Protein AF-A0A9N9NPU6-F1 (afdb_monomer)

pLDDT: mean 85.57, std 7.37, range [47.31, 95.06]

Radius of gyration: 20.81 Å; Cα contacts (8 Å, |Δi|>4): 69; chains: 1; bounding box: 49×26×55 Å

Foldseek 3Di:
DDPVLVVCCVCPLVVVLVVVVVPQDDDPCPVVDDDDDPPDDPADPVNVVVCVVLVVVLVCQLVCLLVCLQQPDPPHLNDDPVCVVVLVCCVPPPVPSDSCCCVDVVVVVSNVRSSVSNSVSSVVVSVVVVVVRD

Nearest PDB structures (foldseek):
  5zmv-assembly1_A  TM=8.853E-01  e=2.586E-08  Oryctolagus cuniculus
  8owl-assembly1_A  TM=8.838E-01  e=2.871E-08  Oryctolagus cuniculus
  6yso-assembly1_A  TM=9.102E-01  e=5.973E-08  Oryctolagus cuniculus
  5zmw-assembly1_A  TM=8.439E-01  e=4.598E-08  Oryctolagus cuniculus
  7w7u-assembly1_A  TM=7.775E-01  e=1.119E-07  Homo sapiens

InterPro domains:
  IPR006068 Cation-transporting P-type ATPase, C-terminal [PF00689] (1-133)
  IPR023298 P-type ATPase, transmembrane domain superfamily [SSF81665] (1-132)

Structure (mmCIF, N/CA/C/O backbone):
data_AF-A0A9N9NPU6-F1
#
_entry.id   AF-A0A9N9NPU6-F1
#
loop_
_atom_site.group_PDB
_atom_site.id
_atom_site.type_symbol
_atom_site.label_atom_id
_atom_site.label_alt_id
_atom_site.label_comp_id
_atom_site.label_asym_id
_atom_site.label_entity_id
_atom_site.label_seq_id
_atom_site.pdbx_PDB_ins_code
_atom_site.Cartn_x
_atom_site.Cartn_y
_atom_site.Cartn_z
_atom_site.occupancy
_atom_site.B_iso_or_equiv
_atom_site.auth_seq_id
_atom_site.auth_comp_id
_atom_site.auth_asym_id
_atom_site.auth_atom_id
_atom_site.pdbx_PDB_model_num
ATOM 1 N N . LEU A 1 1 ? 7.256 0.490 -3.818 1.00 71.31 1 LEU A N 1
ATOM 2 C CA . LEU A 1 1 ? 7.327 1.652 -2.905 1.00 71.31 1 LEU A CA 1
ATOM 3 C C . LEU A 1 1 ? 8.638 1.597 -2.138 1.00 71.31 1 LEU A C 1
ATOM 5 O O . LEU A 1 1 ? 9.040 0.508 -1.747 1.00 71.31 1 LEU A O 1
ATOM 9 N N . ILE A 1 2 ? 9.292 2.738 -1.923 1.00 83.62 2 ILE A N 1
ATOM 10 C CA . ILE A 1 2 ? 10.462 2.821 -1.031 1.00 83.62 2 ILE A CA 1
ATOM 11 C C . ILE A 1 2 ? 10.020 3.017 0.433 1.00 83.62 2 ILE A C 1
ATOM 13 O O . ILE A 1 2 ? 8.932 3.549 0.666 1.00 83.62 2 ILE A O 1
ATOM 17 N N . PRO A 1 3 ? 10.850 2.658 1.432 1.00 82.06 3 PRO A N 1
ATOM 18 C CA . PRO A 1 3 ? 10.483 2.764 2.850 1.00 82.06 3 PRO A CA 1
ATOM 19 C C . PRO A 1 3 ? 10.008 4.160 3.279 1.00 82.06 3 PRO A C 1
ATOM 21 O O . PRO A 1 3 ? 9.068 4.286 4.057 1.00 82.06 3 PRO A O 1
ATOM 24 N N . VAL A 1 4 ? 10.604 5.218 2.722 1.00 84.75 4 VAL A N 1
ATOM 25 C CA . VAL A 1 4 ? 10.225 6.611 3.016 1.00 84.75 4 VAL A CA 1
ATOM 26 C C . VAL A 1 4 ? 8.801 6.930 2.546 1.00 84.75 4 VAL A C 1
ATOM 28 O O . VAL A 1 4 ? 8.074 7.644 3.230 1.00 84.75 4 VAL A O 1
ATOM 31 N N . GLN A 1 5 ? 8.378 6.373 1.409 1.00 79.38 5 GLN A N 1
ATOM 32 C CA . GLN A 1 5 ? 7.022 6.564 0.890 1.00 79.38 5 GLN A CA 1
ATOM 33 C C . GLN A 1 5 ? 5.984 5.888 1.795 1.00 79.38 5 GLN A C 1
ATOM 35 O O . GLN A 1 5 ? 4.947 6.477 2.075 1.00 79.38 5 GLN A O 1
ATOM 40 N N . LEU A 1 6 ? 6.287 4.690 2.304 1.00 81.19 6 LEU A N 1
ATOM 41 C CA . LEU A 1 6 ? 5.420 3.992 3.260 1.00 81.19 6 LEU A CA 1
ATOM 42 C C . LEU A 1 6 ? 5.311 4.742 4.593 1.00 81.19 6 LEU A C 1
ATOM 44 O O . LEU A 1 6 ? 4.225 4.848 5.152 1.00 81.19 6 LEU A O 1
ATOM 48 N N . LEU A 1 7 ? 6.422 5.299 5.084 1.00 83.81 7 LEU A N 1
ATOM 49 C CA . LEU A 1 7 ? 6.419 6.106 6.305 1.00 83.81 7 LEU A CA 1
ATOM 50 C C . LEU A 1 7 ? 5.540 7.349 6.146 1.00 83.81 7 LEU A C 1
ATOM 52 O O . LEU A 1 7 ? 4.760 7.661 7.042 1.00 83.81 7 LEU A O 1
ATOM 56 N N . TRP A 1 8 ? 5.641 8.033 5.005 1.00 88.12 8 TRP A N 1
ATOM 57 C CA . TRP A 1 8 ? 4.810 9.200 4.721 1.00 88.12 8 TRP A CA 1
ATOM 58 C C . TRP A 1 8 ? 3.319 8.844 4.679 1.00 88.12 8 TRP A C 1
ATOM 60 O O . TRP A 1 8 ? 2.516 9.556 5.276 1.00 88.12 8 TRP A O 1
ATOM 70 N N . VAL A 1 9 ? 2.952 7.736 4.024 1.00 83.94 9 VAL A N 1
ATOM 71 C CA . VAL A 1 9 ? 1.557 7.270 3.939 1.00 83.94 9 VAL A CA 1
ATOM 72 C C . VAL A 1 9 ? 0.990 7.021 5.337 1.00 83.94 9 VAL A C 1
ATOM 74 O O . VAL A 1 9 ? 0.017 7.668 5.717 1.00 83.94 9 VAL A O 1
ATOM 77 N N . ASN A 1 10 ? 1.669 6.201 6.143 1.00 86.25 10 ASN A N 1
ATOM 78 C CA . ASN A 1 10 ? 1.206 5.861 7.491 1.00 86.25 10 ASN A CA 1
ATOM 79 C C . ASN A 1 10 ? 1.120 7.085 8.418 1.00 86.25 10 ASN A C 1
ATOM 81 O O . ASN A 1 10 ? 0.258 7.152 9.290 1.00 86.25 10 ASN A O 1
ATOM 85 N N . LEU A 1 11 ? 2.039 8.047 8.274 1.00 83.69 11 LEU A N 1
ATOM 86 C CA . LEU A 1 11 ? 2.084 9.216 9.150 1.00 83.69 11 LEU A CA 1
ATOM 87 C C . LEU A 1 11 ? 1.074 10.292 8.739 1.00 83.69 11 LEU A C 1
ATOM 89 O O . LEU A 1 11 ? 0.413 10.872 9.597 1.00 83.69 11 LEU A O 1
ATOM 93 N N . VAL A 1 12 ? 0.985 10.597 7.444 1.00 81.62 12 VAL A N 1
ATOM 94 C CA . VAL A 1 12 ? 0.229 11.752 6.942 1.00 81.62 12 VAL A CA 1
ATOM 95 C C . VAL A 1 12 ? -1.119 11.332 6.375 1.00 81.62 12 VAL A C 1
ATOM 97 O O . VAL A 1 12 ? -2.136 11.907 6.751 1.00 81.62 12 VAL A O 1
ATOM 100 N N . THR A 1 13 ? -1.141 10.339 5.483 1.00 82.12 13 THR A N 1
ATOM 101 C CA . THR A 1 13 ? -2.381 9.923 4.800 1.00 82.12 13 THR A CA 1
ATOM 102 C C . THR A 1 13 ? -3.319 9.223 5.754 1.00 82.12 13 THR A C 1
ATOM 104 O O . THR A 1 13 ? -4.493 9.563 5.776 1.00 82.12 13 THR A O 1
ATOM 107 N N . ASP A 1 14 ? -2.793 8.320 6.577 1.00 84.69 14 ASP A N 1
ATOM 108 C CA . ASP A 1 14 ? -3.613 7.538 7.502 1.00 84.69 14 ASP A CA 1
ATOM 109 C C . ASP A 1 14 ? -3.800 8.267 8.839 1.00 84.69 14 ASP A C 1
ATOM 111 O O . ASP A 1 14 ? -4.833 8.133 9.496 1.00 84.69 14 ASP A O 1
ATOM 115 N N . GLY A 1 15 ? -2.832 9.106 9.228 1.00 83.56 15 GLY A N 1
ATOM 116 C CA . GLY A 1 15 ? -2.883 9.872 10.474 1.00 83.56 15 GLY A CA 1
ATOM 117 C C . GLY A 1 15 ? -4.024 10.895 10.517 1.00 83.56 15 GLY A C 1
ATOM 118 O O . GLY A 1 15 ? -4.671 11.059 11.554 1.00 83.56 15 GLY A O 1
ATOM 119 N N . LEU A 1 16 ? -4.318 11.564 9.396 1.00 83.88 16 LEU A N 1
ATOM 120 C CA . LEU A 1 16 ? -5.382 12.573 9.344 1.00 83.88 16 LEU A CA 1
ATOM 121 C C . LEU A 1 16 ? -6.788 11.951 9.508 1.00 83.88 16 LEU A C 1
ATOM 123 O O . LEU A 1 16 ? -7.504 12.367 10.418 1.00 83.88 16 LEU A O 1
ATOM 127 N N . PRO A 1 17 ? -7.192 10.914 8.748 1.00 81.19 17 PRO A N 1
ATOM 128 C CA . PRO A 1 17 ? -8.439 10.193 8.998 1.00 81.19 17 PRO A CA 1
ATOM 129 C C . PRO A 1 17 ? -8.499 9.535 10.378 1.00 81.19 17 PRO A C 1
ATOM 131 O O . PRO A 1 17 ? -9.535 9.593 11.036 1.00 81.19 17 PRO A O 1
ATOM 134 N N . ALA A 1 18 ? -7.396 8.944 10.855 1.00 84.12 18 ALA A N 1
ATOM 135 C CA . ALA A 1 18 ? -7.373 8.286 12.161 1.00 84.12 18 ALA A CA 1
ATOM 136 C C . ALA A 1 18 ? -7.645 9.266 13.311 1.00 84.12 18 ALA A C 1
ATOM 138 O O . ALA A 1 18 ? -8.364 8.937 14.254 1.00 84.12 18 ALA A O 1
ATOM 139 N N . THR A 1 19 ? -7.105 10.485 13.227 1.00 84.12 19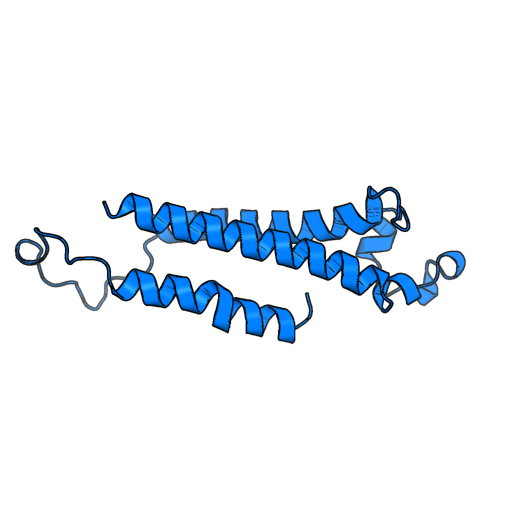 THR A N 1
ATOM 140 C CA . THR A 1 19 ? -7.401 11.544 14.203 1.00 84.12 19 THR A CA 1
ATOM 141 C C . THR A 1 19 ? -8.821 12.085 14.049 1.00 84.12 19 THR A C 1
ATOM 143 O O . THR A 1 19 ? -9.474 12.329 15.061 1.00 84.12 19 THR A O 1
ATOM 146 N N . ALA A 1 20 ? -9.335 12.198 12.819 1.00 82.31 20 ALA A N 1
ATOM 147 C CA . ALA A 1 20 ? -10.718 12.599 12.556 1.00 82.31 20 ALA A CA 1
ATOM 148 C C . ALA A 1 20 ? -11.744 11.627 13.170 1.00 82.31 20 ALA A C 1
ATOM 150 O O . ALA A 1 20 ? -12.697 12.074 13.803 1.00 82.31 20 ALA A O 1
ATOM 151 N N . LEU A 1 21 ? -11.512 10.311 13.084 1.00 80.94 21 LEU A N 1
ATOM 152 C CA . LEU A 1 21 ? -12.358 9.288 13.720 1.00 80.94 21 LEU A CA 1
ATOM 153 C C . LEU A 1 21 ? -12.425 9.424 15.251 1.00 80.94 21 LEU A C 1
ATOM 155 O O . LEU A 1 21 ? -13.406 9.008 15.866 1.00 80.94 21 LEU A O 1
ATOM 159 N N . GLY A 1 22 ? -11.413 10.034 15.876 1.00 82.81 22 GLY A N 1
ATOM 160 C CA . GLY A 1 22 ? -11.416 10.339 17.308 1.00 82.81 22 GLY A CA 1
ATOM 161 C C . GLY A 1 22 ? -12.440 11.405 17.718 1.00 82.81 22 GLY A C 1
ATOM 162 O O . GLY A 1 22 ? -12.762 11.503 18.900 1.00 82.81 22 GLY A O 1
ATOM 163 N N . PHE A 1 23 ? -12.965 12.177 16.762 1.00 85.25 23 PHE A N 1
ATOM 164 C CA . PHE A 1 23 ? -13.995 13.194 16.985 1.00 85.25 23 PHE A CA 1
ATOM 165 C C . PHE A 1 23 ? -15.421 12.698 16.705 1.00 85.25 23 PHE A C 1
ATOM 167 O O . PHE A 1 23 ? -16.358 13.493 16.794 1.00 85.25 23 PHE A O 1
ATOM 174 N N . ASN A 1 24 ? -15.611 11.411 16.389 1.00 82.00 24 ASN A N 1
ATOM 175 C CA . ASN A 1 24 ? -16.949 10.848 16.212 1.00 82.00 24 ASN A CA 1
ATOM 176 C C . ASN A 1 24 ? -17.795 11.015 17.492 1.00 82.00 24 ASN A C 1
ATOM 178 O O . ASN A 1 24 ? -17.280 10.812 18.600 1.00 82.00 24 ASN A O 1
ATOM 182 N N . PRO A 1 25 ? -19.088 11.375 17.367 1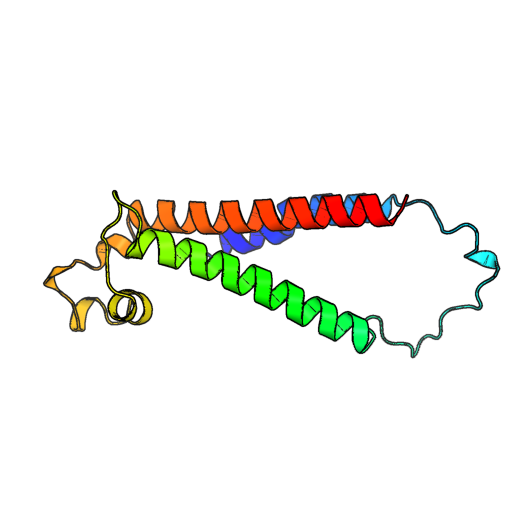.00 81.44 25 PRO A N 1
ATOM 183 C CA . PRO A 1 25 ? -19.967 11.533 18.516 1.00 81.44 25 PRO A CA 1
ATOM 184 C C . PRO A 1 25 ? -20.125 10.208 19.270 1.00 81.44 25 PRO A C 1
ATOM 186 O O . PRO A 1 25 ? -20.079 9.121 18.695 1.00 81.44 25 PRO A O 1
ATOM 189 N N . ALA A 1 26 ? -20.316 10.297 20.585 1.00 80.31 26 ALA A N 1
ATOM 190 C CA . ALA A 1 26 ? -20.558 9.116 21.402 1.00 80.31 26 ALA A CA 1
ATOM 191 C C . ALA A 1 26 ? -21.928 8.496 21.075 1.00 80.31 26 ALA A C 1
ATOM 193 O O . ALA A 1 26 ? -22.927 9.207 20.972 1.00 80.31 26 ALA A O 1
ATOM 194 N N . ASP A 1 27 ? -21.976 7.165 20.980 1.00 82.31 27 ASP A N 1
ATOM 195 C CA . ASP A 1 27 ? -23.209 6.393 20.784 1.00 82.31 27 ASP A CA 1
ATOM 196 C C . ASP A 1 27 ? -24.226 6.708 21.903 1.00 82.31 27 ASP A C 1
ATOM 198 O O . ASP A 1 27 ? -23.911 6.612 23.094 1.00 82.31 27 ASP A O 1
ATOM 202 N N . HIS A 1 28 ? -25.458 7.073 21.532 1.00 82.81 28 HIS A N 1
ATOM 203 C CA . HIS A 1 28 ? -26.529 7.416 22.474 1.00 82.81 28 HIS A CA 1
ATOM 204 C C . HIS A 1 28 ? -26.863 6.277 23.451 1.00 82.81 28 HIS A C 1
ATOM 206 O O . HIS A 1 28 ? -27.347 6.530 24.557 1.00 82.81 28 HIS A O 1
ATOM 212 N N . GLU A 1 29 ? -26.584 5.026 23.080 1.00 84.88 29 GLU A N 1
ATOM 213 C CA . GLU A 1 29 ? -26.835 3.857 23.921 1.00 84.88 29 GLU A CA 1
ATOM 214 C C . GLU A 1 29 ? -25.605 3.384 24.705 1.00 84.88 29 GLU A C 1
ATOM 216 O O . GLU A 1 29 ? -25.659 2.346 25.371 1.00 84.88 29 GLU A O 1
ATOM 221 N N . ILE A 1 30 ? -24.502 4.143 24.701 1.00 84.69 30 ILE A N 1
ATOM 222 C CA . ILE A 1 30 ? -23.252 3.719 25.345 1.00 84.69 30 ILE A CA 1
ATOM 223 C C . ILE A 1 30 ? -23.422 3.441 26.845 1.00 84.69 30 ILE A C 1
ATOM 225 O O . ILE A 1 30 ? -22.867 2.473 27.357 1.00 84.69 30 ILE A O 1
ATOM 229 N N . MET A 1 31 ? -24.256 4.227 27.540 1.00 88.44 31 MET A N 1
ATOM 230 C CA . MET A 1 31 ? -24.528 4.052 28.975 1.00 88.44 31 MET A CA 1
ATOM 231 C C . MET A 1 31 ? -25.490 2.895 29.288 1.00 88.44 31 MET A C 1
ATOM 233 O O . MET A 1 31 ? -25.631 2.522 30.450 1.00 88.44 31 MET A O 1
ATOM 237 N N . ARG A 1 32 ? -26.161 2.320 28.279 1.00 90.00 32 ARG A N 1
ATOM 238 C CA . ARG A 1 32 ? -27.025 1.136 28.439 1.00 90.00 32 ARG A CA 1
ATOM 239 C C . ARG A 1 32 ? -26.255 -0.173 28.268 1.00 90.00 32 ARG A C 1
ATOM 241 O O . ARG A 1 32 ? -26.776 -1.232 28.615 1.00 90.00 32 ARG A O 1
ATOM 248 N N . ARG A 1 33 ? -25.031 -0.120 27.731 1.00 86.56 33 ARG A N 1
ATOM 249 C CA . ARG A 1 33 ? -24.178 -1.294 27.530 1.00 86.56 33 ARG A CA 1
ATOM 250 C C . ARG A 1 33 ? -23.369 -1.599 28.798 1.00 86.56 33 ARG A C 1
ATOM 252 O O . ARG A 1 33 ? -22.888 -0.677 29.455 1.00 86.56 33 ARG A O 1
ATOM 259 N N . PRO A 1 34 ? -23.195 -2.883 29.160 1.00 88.88 34 PRO A N 1
ATOM 260 C CA . PRO A 1 34 ? -22.351 -3.258 30.288 1.00 88.88 34 PRO A CA 1
ATOM 261 C C . PRO A 1 34 ? -20.871 -2.929 30.007 1.00 88.88 34 PRO A C 1
ATOM 263 O O . PRO A 1 34 ? -20.463 -2.891 28.843 1.00 88.88 34 PRO A O 1
ATOM 266 N N . PRO A 1 35 ? -20.040 -2.733 31.050 1.00 88.69 35 PRO A N 1
ATOM 267 C CA . PRO A 1 35 ? -18.611 -2.481 30.883 1.00 88.69 35 PRO A CA 1
ATOM 268 C C . PRO A 1 35 ? -17.920 -3.583 30.069 1.00 88.69 35 PRO A C 1
ATOM 270 O O . PRO A 1 35 ? -18.137 -4.774 30.309 1.00 88.69 35 PRO A O 1
ATOM 273 N N . ARG A 1 36 ? -17.056 -3.184 29.128 1.00 88.56 36 ARG A N 1
ATOM 274 C CA . ARG A 1 36 ? -16.273 -4.107 28.292 1.00 88.56 36 ARG A CA 1
ATOM 275 C C . ARG A 1 36 ? -15.394 -5.019 29.157 1.00 88.56 36 ARG A C 1
ATOM 277 O O . ARG A 1 36 ? -14.737 -4.565 30.092 1.00 88.56 36 ARG A O 1
ATOM 284 N N . ASN A 1 37 ? -15.326 -6.301 28.805 1.00 91.06 37 ASN A N 1
ATOM 285 C CA . ASN A 1 37 ? -14.473 -7.268 29.493 1.00 91.06 37 ASN A CA 1
ATOM 286 C C . ASN A 1 37 ? -12.992 -7.057 29.117 1.00 91.06 37 ASN A C 1
ATOM 288 O O . ASN A 1 37 ? -12.651 -6.951 27.940 1.00 91.06 37 ASN A O 1
ATOM 292 N N . SER A 1 38 ? -12.087 -7.051 30.101 1.00 87.81 38 SER A N 1
ATOM 293 C CA . SER A 1 38 ? -10.643 -6.867 29.878 1.00 87.81 38 SER A CA 1
ATOM 294 C C . SER A 1 38 ? -9.985 -7.998 29.079 1.00 87.81 38 SER A C 1
ATOM 296 O O . SER A 1 38 ? -8.913 -7.803 28.514 1.00 87.81 38 SER A O 1
ATOM 298 N N . ARG A 1 39 ? -10.620 -9.175 29.016 1.00 89.75 39 ARG A N 1
ATOM 299 C CA . ARG A 1 39 ? -10.150 -10.333 28.237 1.00 89.75 39 ARG A CA 1
ATOM 300 C C . ARG A 1 39 ? -10.709 -10.386 26.815 1.00 89.75 39 ARG A C 1
ATOM 302 O O . ARG A 1 39 ? -10.366 -11.298 26.068 1.00 89.75 39 ARG A O 1
ATOM 309 N N . GLU A 1 40 ? -11.590 -9.461 26.444 1.00 87.12 40 GLU A N 1
ATOM 310 C CA . GLU A 1 40 ? -12.178 -9.442 25.109 1.00 87.12 40 GLU A CA 1
ATOM 311 C C . GLU A 1 40 ? -11.168 -8.904 24.079 1.00 87.12 40 GLU A C 1
ATOM 313 O O . GLU A 1 40 ? -10.630 -7.805 24.271 1.00 87.12 40 GLU A O 1
ATOM 318 N N . PRO A 1 41 ? -10.906 -9.632 22.977 1.00 86.56 41 PRO A N 1
ATOM 319 C CA . PRO A 1 41 ? -9.972 -9.185 21.951 1.00 86.56 41 PRO A CA 1
ATOM 320 C C . PRO A 1 41 ? -10.463 -7.902 21.269 1.00 86.56 41 PRO A C 1
ATOM 322 O O . PRO A 1 41 ? -11.658 -7.679 21.090 1.00 86.56 41 PRO A O 1
ATOM 325 N N . PHE A 1 42 ? -9.536 -7.033 20.861 1.00 82.88 42 PHE A N 1
ATOM 326 C CA . PHE A 1 42 ? -9.873 -5.831 20.084 1.00 82.88 42 PHE A CA 1
ATOM 327 C C . PHE A 1 42 ? -10.401 -6.169 18.687 1.00 82.88 42 PHE A C 1
ATOM 329 O O . PHE A 1 42 ? -11.256 -5.460 18.166 1.00 82.88 42 PHE A O 1
ATOM 336 N N . VAL A 1 43 ? -9.926 -7.274 18.104 1.00 88.06 43 VAL A N 1
ATOM 337 C CA . VAL A 1 43 ? -10.323 -7.735 16.773 1.00 8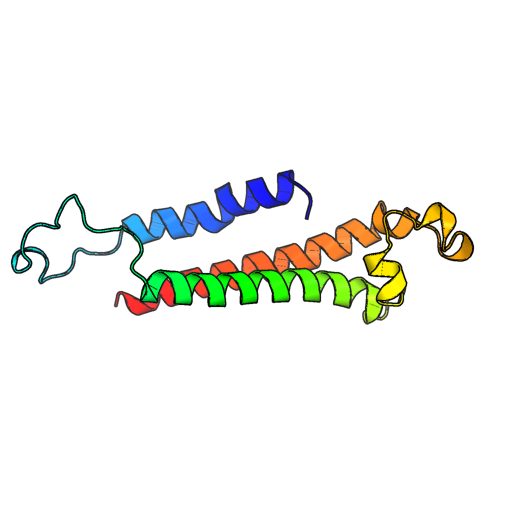8.06 43 VAL A CA 1
ATOM 338 C C . VAL A 1 43 ? -11.024 -9.085 16.893 1.00 88.06 43 VAL A C 1
ATOM 340 O O . VAL A 1 43 ? -10.403 -10.099 17.206 1.00 88.06 43 VAL A O 1
ATOM 343 N N . GLY A 1 44 ? -12.337 -9.099 16.655 1.00 90.06 44 GLY A N 1
ATOM 344 C CA . GLY A 1 44 ? -13.117 -10.335 16.561 1.00 90.06 44 GLY A CA 1
ATOM 345 C C . GLY A 1 44 ? -12.810 -11.117 15.278 1.00 90.06 44 GLY A C 1
ATOM 346 O O . GLY A 1 44 ? -12.295 -10.561 14.312 1.00 90.06 44 GLY A O 1
ATOM 347 N N . LYS A 1 45 ? -13.177 -12.405 15.226 1.00 90.00 45 LYS A N 1
ATOM 348 C CA . LYS A 1 45 ? -12.923 -13.275 14.054 1.00 90.00 45 LYS A CA 1
ATOM 349 C C . LYS A 1 45 ? -13.496 -12.707 12.747 1.00 90.00 45 LYS A C 1
ATOM 351 O O . LYS A 1 45 ? -12.837 -12.762 11.715 1.00 90.00 45 LYS A O 1
ATOM 356 N N . TRP A 1 46 ? -14.701 -12.135 12.807 1.00 89.88 46 TRP A N 1
ATOM 357 C CA . TRP A 1 46 ? -15.338 -11.493 11.653 1.00 89.88 46 TRP A CA 1
ATOM 358 C C . TRP A 1 46 ? -14.598 -10.226 11.214 1.00 89.88 46 TRP A C 1
ATOM 360 O O . TRP A 1 46 ? -14.304 -10.052 10.034 1.00 89.88 46 TRP A O 1
ATOM 370 N N . LEU A 1 47 ? -14.232 -9.373 12.176 1.00 89.44 47 LEU A N 1
ATOM 371 C CA . LEU A 1 47 ? -13.493 -8.141 11.906 1.00 89.44 47 LEU A CA 1
ATOM 372 C C . LEU A 1 47 ? -12.110 -8.434 11.305 1.00 89.44 47 LEU A C 1
ATOM 374 O O . LEU A 1 47 ? -11.692 -7.763 10.368 1.00 89.44 47 LEU A O 1
ATOM 378 N N . PHE A 1 48 ? -11.437 -9.479 11.792 1.00 91.19 48 PHE A N 1
ATOM 379 C CA . PHE A 1 48 ? -10.166 -9.946 11.244 1.00 91.19 48 PHE A CA 1
ATOM 380 C C . PHE A 1 48 ? -10.297 -10.375 9.779 1.00 91.19 48 PHE A C 1
ATOM 382 O O . PHE A 1 48 ? -9.503 -9.954 8.941 1.00 91.19 48 PHE A O 1
ATOM 389 N N . PHE A 1 49 ? -11.318 -11.176 9.453 1.00 94.12 49 PHE A N 1
ATOM 390 C CA . PHE A 1 49 ? -11.569 -11.591 8.073 1.00 94.12 49 PHE A CA 1
ATOM 391 C C . PHE A 1 49 ? -11.848 -10.388 7.163 1.00 94.12 49 PHE A C 1
ATOM 393 O O . PHE A 1 49 ? -11.276 -10.297 6.079 1.00 94.12 49 PHE A O 1
ATOM 400 N N . AR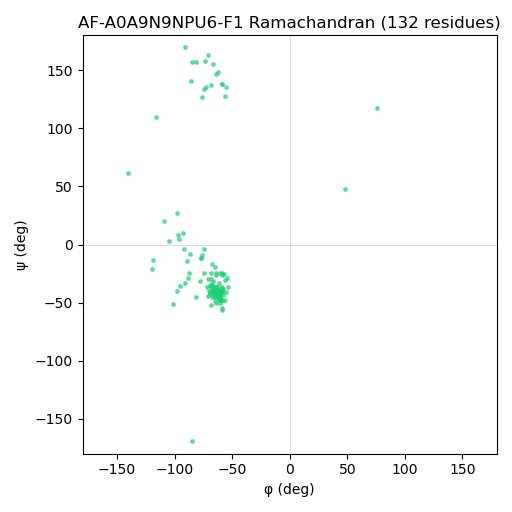G A 1 50 ? -12.649 -9.422 7.635 1.00 91.44 50 ARG A N 1
ATOM 401 C CA . ARG A 1 50 ? -12.907 -8.168 6.914 1.00 91.44 50 ARG A CA 1
ATOM 402 C C . ARG A 1 50 ? -11.606 -7.422 6.596 1.00 91.44 50 ARG A C 1
ATOM 404 O O . ARG A 1 50 ? -11.403 -7.030 5.452 1.00 91.44 50 ARG A O 1
ATOM 411 N N . TYR A 1 51 ? -10.708 -7.271 7.572 1.00 90.25 51 TYR A N 1
ATOM 412 C CA . TYR A 1 51 ? -9.420 -6.602 7.359 1.00 90.25 51 TYR A CA 1
ATOM 413 C C . TYR A 1 51 ? -8.478 -7.370 6.436 1.00 90.25 51 TYR A C 1
ATOM 415 O O . TYR A 1 51 ? -7.793 -6.742 5.636 1.00 90.25 51 TYR A O 1
ATOM 423 N N . MET A 1 52 ? -8.474 -8.705 6.481 1.00 94.31 52 MET A N 1
ATOM 424 C CA . MET A 1 52 ? -7.710 -9.509 5.524 1.00 94.31 52 MET A CA 1
ATOM 425 C C . MET A 1 52 ? -8.168 -9.252 4.089 1.00 94.31 52 MET A C 1
ATOM 427 O O . MET A 1 52 ? -7.330 -8.981 3.237 1.00 94.31 52 MET A O 1
ATOM 431 N N . VAL A 1 53 ? -9.482 -9.269 3.832 1.00 93.75 53 VAL A N 1
ATOM 432 C CA . VAL A 1 53 ? -10.038 -9.024 2.491 1.00 93.75 53 VAL A CA 1
ATOM 433 C C . VAL A 1 53 ? -9.670 -7.627 1.991 1.00 93.75 53 VAL A C 1
ATOM 435 O O . VAL A 1 53 ? -9.125 -7.500 0.893 1.00 93.75 53 VAL A O 1
ATOM 438 N N . VAL A 1 54 ? -9.897 -6.591 2.806 1.00 91.12 54 VAL A N 1
ATOM 439 C CA . VAL A 1 54 ? -9.558 -5.204 2.445 1.00 91.12 54 VAL A CA 1
ATOM 440 C C . VAL A 1 54 ? -8.053 -5.055 2.215 1.00 91.12 54 VAL A C 1
ATOM 442 O O . VAL A 1 54 ? -7.647 -4.543 1.177 1.00 91.12 54 VAL A O 1
ATOM 445 N N . GLY A 1 55 ? -7.213 -5.578 3.111 1.00 91.38 55 GLY A N 1
ATOM 446 C CA . GLY A 1 55 ? -5.757 -5.519 2.974 1.00 91.38 55 GLY A CA 1
ATOM 447 C C . GLY A 1 55 ? -5.253 -6.212 1.707 1.00 91.38 55 GLY A C 1
ATOM 448 O O . GLY A 1 55 ? -4.430 -5.652 0.983 1.00 91.38 55 GLY A O 1
ATOM 449 N N . THR A 1 56 ? -5.787 -7.394 1.374 1.00 94.62 56 THR A N 1
ATOM 450 C CA . THR A 1 56 ? -5.452 -8.064 0.107 1.00 94.62 56 THR A CA 1
ATOM 451 C C . THR A 1 56 ? -5.917 -7.280 -1.113 1.00 94.62 56 THR A C 1
ATOM 453 O O . THR A 1 56 ? -5.194 -7.240 -2.104 1.00 94.62 56 THR A O 1
ATOM 456 N N . TYR A 1 57 ? -7.077 -6.622 -1.046 1.00 94.12 57 TYR A N 1
ATOM 457 C CA . TYR A 1 57 ? -7.574 -5.774 -2.126 1.00 94.12 57 TYR A CA 1
ATOM 458 C C . TYR A 1 57 ? -6.654 -4.569 -2.370 1.00 94.12 57 TYR A C 1
ATOM 460 O O . TYR A 1 57 ? -6.212 -4.365 -3.501 1.00 94.12 57 TYR A O 1
ATOM 468 N N . VAL A 1 58 ? -6.288 -3.822 -1.320 1.00 92.31 58 VAL A N 1
ATOM 469 C CA . VAL A 1 58 ? -5.376 -2.668 -1.441 1.00 92.31 58 VAL A CA 1
ATOM 470 C C . VAL A 1 58 ? -3.988 -3.112 -1.916 1.00 92.31 58 VAL A C 1
ATOM 472 O O . VAL A 1 58 ? -3.407 -2.509 -2.823 1.00 92.31 58 VAL A O 1
ATOM 475 N N . GLY A 1 59 ? -3.464 -4.214 -1.372 1.00 92.31 59 GLY A N 1
ATOM 476 C CA . GLY A 1 59 ? -2.184 -4.784 -1.797 1.00 92.31 59 GLY A CA 1
ATOM 477 C C . GLY A 1 59 ? -2.185 -5.209 -3.269 1.00 92.31 59 GLY A C 1
ATOM 478 O O . GLY A 1 59 ? -1.270 -4.868 -4.017 1.00 92.31 59 GLY A O 1
ATOM 479 N N . ALA A 1 60 ? -3.234 -5.898 -3.722 1.00 95.06 60 ALA A N 1
ATOM 480 C CA . ALA A 1 60 ? -3.360 -6.304 -5.118 1.00 95.06 60 ALA A CA 1
ATOM 481 C C . ALA A 1 60 ? -3.494 -5.092 -6.051 1.00 95.06 60 ALA A C 1
ATOM 483 O O . ALA A 1 60 ? -2.818 -5.045 -7.075 1.00 95.06 60 ALA A O 1
ATOM 484 N N . ALA A 1 61 ? -4.302 -4.092 -5.687 1.00 93.88 61 ALA A N 1
ATOM 485 C CA . ALA A 1 61 ? -4.497 -2.883 -6.487 1.00 93.88 61 ALA A CA 1
ATOM 486 C C . ALA A 1 61 ? -3.195 -2.083 -6.664 1.00 93.88 61 ALA A C 1
ATOM 488 O O . ALA A 1 61 ? -2.871 -1.648 -7.770 1.00 93.88 61 ALA A O 1
ATOM 489 N N . THR A 1 62 ? -2.410 -1.930 -5.596 1.00 92.50 62 THR A N 1
ATOM 490 C CA . THR A 1 62 ? -1.148 -1.170 -5.623 1.00 92.50 62 THR A CA 1
ATOM 491 C C . THR A 1 62 ? -0.052 -1.869 -6.425 1.00 92.50 62 THR A C 1
ATOM 493 O O . THR A 1 62 ? 0.664 -1.205 -7.184 1.00 92.50 62 THR A O 1
ATOM 496 N N . VAL A 1 63 ? 0.058 -3.199 -6.318 1.00 92.38 63 VAL A N 1
ATOM 497 C CA . VAL A 1 63 ? 0.979 -4.011 -7.133 1.00 92.38 63 VAL A CA 1
ATOM 498 C C . VAL A 1 63 ? 0.530 -4.041 -8.592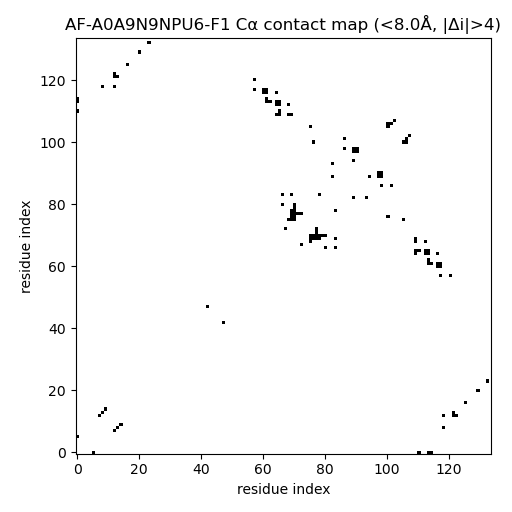 1.00 92.38 63 VAL A C 1
ATOM 500 O O . VAL A 1 63 ? 1.357 -3.882 -9.489 1.00 92.38 63 VAL A O 1
ATOM 503 N N . PHE A 1 64 ? -0.771 -4.190 -8.841 1.00 93.56 64 PHE A N 1
ATOM 504 C CA . PHE A 1 64 ? -1.324 -4.190 -10.190 1.00 93.56 64 PHE A CA 1
ATOM 505 C C . PHE A 1 64 ? -1.082 -2.858 -10.897 1.00 93.56 64 PHE A C 1
ATOM 507 O O . PHE A 1 64 ? -0.622 -2.863 -12.031 1.00 93.56 64 PHE A O 1
ATOM 514 N N . ALA A 1 65 ? -1.300 -1.721 -10.230 1.00 92.62 65 ALA A N 1
ATOM 515 C CA . ALA A 1 65 ? -1.016 -0.402 -10.796 1.00 92.62 65 ALA A CA 1
ATOM 516 C C . ALA A 1 65 ? 0.461 -0.246 -11.197 1.00 92.62 65 ALA A C 1
ATOM 518 O O . ALA A 1 65 ? 0.773 0.289 -12.261 1.00 92.62 65 ALA A O 1
ATOM 519 N N . TYR A 1 66 ? 1.374 -0.762 -10.368 1.00 91.62 66 TYR A N 1
ATOM 520 C CA . TYR A 1 66 ? 2.802 -0.767 -10.672 1.00 91.62 66 TYR A CA 1
ATOM 521 C C . TYR A 1 66 ? 3.125 -1.650 -11.887 1.00 91.62 66 TYR A C 1
ATOM 523 O O . TYR A 1 66 ? 3.809 -1.208 -12.807 1.00 91.62 66 TYR A O 1
ATOM 531 N N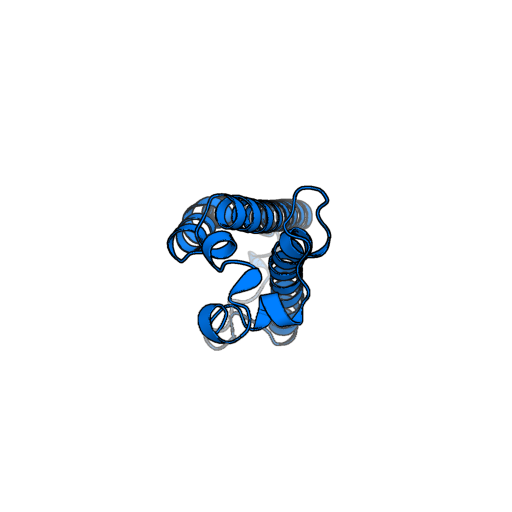 . ALA A 1 67 ? 2.605 -2.880 -11.923 1.00 91.94 67 ALA A N 1
ATOM 532 C CA . ALA A 1 67 ? 2.816 -3.799 -13.040 1.00 91.94 67 ALA A CA 1
ATOM 533 C C . ALA A 1 67 ? 2.193 -3.281 -14.345 1.00 91.94 67 ALA A C 1
ATOM 535 O O . ALA A 1 67 ? 2.809 -3.361 -15.406 1.00 91.94 67 ALA A O 1
ATOM 536 N N . TRP A 1 68 ? 1.008 -2.679 -14.259 1.00 92.75 68 TRP A N 1
ATOM 537 C CA . TRP A 1 68 ? 0.294 -2.096 -15.388 1.00 92.75 68 TRP A CA 1
ATOM 538 C C . TRP A 1 68 ? 1.115 -1.017 -16.095 1.00 92.75 68 TRP A C 1
ATOM 540 O O . TRP A 1 68 ? 1.197 -1.013 -17.323 1.00 92.75 68 TRP A O 1
ATOM 550 N N . TRP A 1 69 ? 1.777 -0.143 -15.332 1.00 91.50 69 TRP A N 1
ATOM 551 C CA . TRP A 1 69 ? 2.653 0.886 -15.890 1.00 91.50 69 TRP A CA 1
ATOM 552 C C . TRP A 1 69 ? 3.802 0.302 -16.724 1.00 91.50 69 TRP A C 1
ATOM 554 O O . TRP A 1 69 ? 4.128 0.828 -17.785 1.00 91.50 69 TRP A O 1
ATOM 564 N N . PHE A 1 70 ? 4.408 -0.796 -16.267 1.00 89.56 70 PHE A N 1
ATOM 565 C CA . PHE A 1 70 ? 5.524 -1.429 -16.971 1.00 89.56 70 PHE A CA 1
ATOM 566 C C . PHE A 1 70 ? 5.093 -2.272 -18.174 1.00 89.56 70 PHE A C 1
ATOM 568 O O . PHE A 1 70 ? 5.851 -2.361 -19.138 1.00 89.56 70 PHE A O 1
ATOM 575 N N . MET A 1 71 ? 3.906 -2.880 -18.121 1.00 90.00 71 MET A N 1
ATOM 576 C CA . MET A 1 71 ? 3.459 -3.851 -19.124 1.00 90.00 71 MET A CA 1
ATOM 577 C C . MET A 1 71 ? 2.545 -3.257 -20.202 1.00 90.00 71 MET A C 1
ATOM 579 O O . MET A 1 71 ? 2.665 -3.620 -21.367 1.00 90.00 71 MET A O 1
ATOM 583 N N . PHE A 1 72 ? 1.622 -2.367 -19.833 1.00 88.31 72 PHE A N 1
ATOM 584 C CA . PHE A 1 72 ? 0.504 -1.968 -20.701 1.00 88.31 72 PHE A CA 1
ATOM 585 C C . PHE A 1 72 ? 0.482 -0.481 -21.056 1.00 88.31 72 PHE A C 1
ATOM 587 O O . PHE A 1 72 ? -0.255 -0.077 -21.955 1.00 88.31 72 PHE A O 1
ATOM 594 N N . TYR A 1 73 ? 1.261 0.356 -20.371 1.00 90.25 73 TYR A N 1
ATOM 595 C CA . TYR A 1 73 ? 1.276 1.785 -20.658 1.00 90.25 73 TYR A CA 1
ATOM 596 C C . TYR A 1 73 ? 1.990 2.090 -21.984 1.00 90.25 73 TYR A C 1
ATOM 598 O O . TYR A 1 73 ? 3.065 1.559 -22.259 1.00 90.25 73 TYR A O 1
ATOM 606 N N . SER A 1 74 ? 1.400 2.960 -22.808 1.00 85.44 74 SER A N 1
ATOM 607 C CA . SER A 1 74 ? 1.878 3.251 -24.170 1.00 85.44 74 SER A CA 1
ATOM 608 C C . SER A 1 74 ? 3.223 3.979 -24.215 1.00 85.44 74 SER A C 1
ATOM 610 O O . SER A 1 74 ? 4.014 3.725 -25.110 1.00 85.44 74 SER A O 1
ATOM 612 N N . GLU A 1 75 ? 3.499 4.850 -23.242 1.00 83.12 75 GLU A N 1
ATOM 613 C CA . GLU A 1 75 ? 4.803 5.526 -23.082 1.00 83.12 75 GLU A CA 1
ATOM 614 C C . GLU A 1 75 ? 5.740 4.742 -22.141 1.00 83.12 75 GLU A C 1
ATOM 616 O O . GLU A 1 75 ? 6.743 5.264 -21.645 1.00 83.12 75 GLU A O 1
ATOM 621 N N . GLY A 1 76 ? 5.351 3.514 -21.791 1.00 82.19 76 GLY A N 1
ATOM 622 C CA . GLY A 1 76 ? 6.114 2.616 -20.943 1.00 82.19 76 GLY A CA 1
ATOM 623 C C . GLY A 1 76 ? 7.045 1.709 -21.755 1.00 82.19 76 GLY A C 1
ATOM 624 O O . GLY A 1 76 ? 6.934 1.618 -22.974 1.00 82.19 76 GLY A O 1
ATOM 625 N N . PRO A 1 77 ? 7.949 0.990 -21.078 1.00 82.12 77 PRO A N 1
ATOM 626 C CA . PRO A 1 77 ? 8.893 0.064 -21.707 1.00 82.12 77 PRO A CA 1
ATOM 627 C C . PRO A 1 77 ? 8.257 -1.258 -22.184 1.00 82.12 77 PRO A C 1
ATOM 629 O O . PRO A 1 77 ? 8.957 -2.066 -22.783 1.00 82.12 77 PRO A O 1
ATOM 632 N N . GLN A 1 78 ? 6.958 -1.480 -21.925 1.00 87.31 78 GLN A N 1
ATOM 633 C CA . GLN A 1 78 ? 6.156 -2.625 -22.399 1.00 87.31 78 GLN A CA 1
ATOM 634 C C . GLN A 1 78 ? 6.836 -3.990 -22.200 1.00 87.31 78 GLN A C 1
ATOM 636 O O . GLN A 1 78 ? 6.897 -4.827 -23.099 1.00 87.31 78 GLN A O 1
ATOM 641 N N . ILE A 1 79 ? 7.364 -4.211 -20.997 1.00 87.44 79 ILE A N 1
ATOM 642 C CA . ILE A 1 79 ? 8.067 -5.450 -20.652 1.00 87.44 79 ILE A CA 1
ATOM 643 C C . ILE A 1 79 ? 7.092 -6.574 -20.295 1.00 87.44 79 ILE A C 1
ATOM 645 O O . ILE A 1 79 ? 5.959 -6.338 -19.878 1.00 87.44 79 ILE A O 1
ATOM 649 N N . SER A 1 80 ? 7.546 -7.819 -20.421 1.00 88.69 80 SER A N 1
ATOM 650 C CA . SER A 1 80 ? 6.773 -8.990 -19.998 1.00 88.69 80 SER A CA 1
ATOM 651 C C . SER A 1 80 ? 6.735 -9.133 -18.471 1.00 88.69 80 SER A C 1
ATOM 653 O O . SER A 1 80 ? 7.612 -8.650 -17.749 1.00 88.69 80 SER A O 1
ATOM 655 N N . PHE A 1 81 ? 5.732 -9.856 -17.964 1.00 88.31 81 PHE A N 1
ATOM 656 C CA . PHE A 1 81 ? 5.599 -10.121 -16.528 1.00 88.31 81 PHE A CA 1
ATOM 657 C C . PHE A 1 81 ? 6.820 -10.857 -15.956 1.00 88.31 81 PHE A C 1
ATOM 659 O O . PHE A 1 81 ? 7.269 -10.539 -14.860 1.00 88.31 81 PHE A O 1
ATOM 666 N N . GLU A 1 82 ? 7.399 -11.790 -16.716 1.00 86.31 82 GLU A N 1
ATOM 667 C CA . GLU A 1 82 ? 8.565 -12.569 -16.291 1.00 86.31 82 GLU A CA 1
ATOM 668 C C . GLU A 1 82 ? 9.805 -11.690 -16.072 1.00 86.31 82 GLU A C 1
ATOM 670 O O . GLU A 1 82 ? 10.543 -11.874 -15.100 1.00 86.31 82 GLU A O 1
ATOM 675 N N . GLN A 1 83 ? 10.005 -10.687 -16.930 1.00 85.38 83 GLN A N 1
ATOM 676 C CA . GLN A 1 83 ? 11.082 -9.705 -16.786 1.00 85.38 83 GLN A CA 1
ATOM 677 C C . GLN A 1 83 ? 10.862 -8.813 -15.562 1.00 85.38 83 GLN A C 1
ATOM 679 O O . GLN A 1 83 ? 11.806 -8.528 -14.825 1.00 85.38 83 GLN A O 1
ATOM 684 N N . LEU A 1 84 ? 9.611 -8.421 -15.303 1.00 87.19 84 LEU A N 1
ATOM 685 C CA . LEU A 1 84 ? 9.252 -7.607 -14.146 1.00 87.19 84 LEU A CA 1
ATOM 686 C C . LEU A 1 84 ? 9.457 -8.363 -12.822 1.00 87.19 84 LEU A C 1
ATOM 688 O O . LEU A 1 84 ? 9.994 -7.800 -11.869 1.00 87.19 84 LEU A O 1
ATOM 692 N N . THR A 1 85 ? 9.072 -9.641 -12.746 1.00 88.88 85 THR A N 1
ATOM 693 C CA . THR A 1 85 ? 9.238 -10.445 -11.522 1.00 88.88 85 THR A CA 1
ATOM 694 C C . THR A 1 85 ? 10.695 -10.791 -11.235 1.00 88.88 85 THR A C 1
ATOM 696 O O . THR A 1 85 ? 11.079 -10.917 -10.075 1.00 88.88 85 THR A O 1
ATOM 699 N N . ASN A 1 86 ? 11.525 -10.912 -12.276 1.00 87.88 86 ASN A N 1
ATOM 700 C CA . ASN A 1 86 ? 12.943 -11.259 -12.162 1.00 87.88 86 ASN A CA 1
ATOM 701 C C . ASN A 1 86 ? 13.876 -10.036 -12.207 1.00 87.88 86 ASN A C 1
ATOM 703 O O . ASN A 1 86 ? 15.047 -10.161 -12.571 1.00 87.88 86 ASN A O 1
ATOM 707 N N . PHE A 1 87 ? 13.398 -8.860 -11.787 1.00 85.06 87 PHE A N 1
ATOM 708 C CA . PHE A 1 87 ? 14.174 -7.614 -11.841 1.00 85.06 87 PHE A CA 1
ATOM 709 C C . PHE A 1 87 ? 15.522 -7.689 -11.095 1.00 85.06 87 PHE A C 1
ATOM 711 O O . PHE A 1 87 ? 16.493 -7.065 -11.513 1.00 85.06 87 PHE A O 1
ATOM 718 N N . HIS A 1 88 ? 15.623 -8.490 -10.025 1.00 84.94 88 HIS A N 1
ATOM 719 C CA . HIS A 1 88 ? 16.863 -8.674 -9.256 1.00 84.94 88 HIS A CA 1
ATOM 720 C C . HIS A 1 88 ? 18.007 -9.318 -10.050 1.00 84.94 88 HIS A C 1
ATOM 722 O O . HIS A 1 88 ? 19.167 -9.111 -9.712 1.00 84.94 88 HIS A O 1
ATOM 728 N N . LYS A 1 89 ? 17.687 -10.101 -11.084 1.00 85.06 89 LYS A N 1
ATOM 729 C CA . LYS A 1 89 ? 18.658 -10.767 -11.966 1.00 85.06 89 LYS A CA 1
ATOM 730 C C . LYS A 1 89 ? 18.675 -10.140 -13.360 1.00 85.06 89 LYS A C 1
ATOM 732 O O . LYS A 1 89 ? 19.092 -10.773 -14.325 1.00 85.06 89 LYS A O 1
ATOM 737 N N . CYS A 1 90 ? 18.194 -8.904 -13.473 1.00 84.50 90 CYS A N 1
ATOM 738 C CA . CYS A 1 90 ? 18.052 -8.223 -14.751 1.00 84.50 90 CYS A CA 1
ATOM 739 C C . CYS A 1 90 ? 19.389 -8.119 -15.513 1.00 84.50 90 CYS A C 1
ATOM 741 O O . CYS A 1 90 ? 19.400 -8.340 -16.721 1.00 84.50 90 CYS A O 1
ATOM 743 N N . SER A 1 91 ? 20.512 -7.873 -14.820 1.00 82.25 91 SER A N 1
ATOM 744 C CA . SER A 1 91 ? 21.840 -7.772 -15.449 1.00 82.25 91 SER A CA 1
ATOM 745 C C . SER A 1 91 ? 22.280 -9.061 -16.140 1.00 82.25 91 SER A C 1
ATOM 747 O O . SER A 1 91 ? 22.967 -9.005 -17.155 1.00 82.25 91 SER A O 1
ATOM 749 N N . ASP A 1 92 ? 21.875 -10.205 -15.588 1.00 82.88 92 ASP A N 1
ATOM 750 C CA . ASP A 1 92 ? 22.360 -11.520 -16.001 1.00 82.88 92 ASP A CA 1
ATOM 751 C C . ASP A 1 92 ? 21.420 -12.169 -17.024 1.00 82.88 92 ASP A C 1
ATOM 753 O O . ASP A 1 92 ? 21.871 -12.863 -17.931 1.00 82.88 92 ASP A O 1
ATOM 757 N N . LEU A 1 93 ? 20.107 -11.954 -16.878 1.00 81.50 93 LEU A N 1
ATOM 758 C CA . LEU A 1 93 ? 19.080 -12.564 -17.728 1.00 81.50 93 LEU A CA 1
ATOM 759 C C . LEU A 1 93 ? 18.727 -11.714 -18.954 1.00 81.50 93 LEU A C 1
ATOM 761 O O . LEU A 1 93 ? 18.390 -12.276 -19.993 1.00 81.50 93 LEU A O 1
ATOM 765 N N . PHE A 1 94 ? 18.772 -10.380 -18.848 1.00 80.12 94 PHE A N 1
ATOM 766 C CA . PHE A 1 94 ? 18.240 -9.479 -19.878 1.00 80.12 94 PHE A CA 1
ATOM 767 C C . PHE A 1 94 ? 19.130 -8.241 -20.110 1.00 80.12 94 PHE A C 1
ATOM 769 O O . PHE A 1 94 ? 18.671 -7.106 -19.940 1.00 80.12 94 PHE A O 1
ATOM 776 N N . PRO A 1 95 ? 20.395 -8.420 -20.535 1.00 76.56 95 PRO A N 1
ATOM 777 C CA . PRO A 1 95 ? 21.324 -7.306 -20.731 1.00 76.56 95 PRO A CA 1
ATOM 778 C C . PRO A 1 95 ? 20.894 -6.331 -21.844 1.00 76.56 95 PRO A C 1
ATOM 780 O O . PRO A 1 95 ? 21.265 -5.163 -21.798 1.00 76.56 95 PRO A O 1
ATOM 783 N N . GLU A 1 96 ? 20.088 -6.773 -22.816 1.00 75.25 96 GLU A N 1
ATOM 784 C CA . GLU A 1 96 ? 19.654 -5.950 -23.959 1.00 75.25 96 GLU A CA 1
ATOM 785 C C . GLU A 1 96 ? 18.589 -4.896 -23.609 1.00 75.25 96 GLU A C 1
ATOM 787 O O . GLU A 1 96 ? 18.478 -3.883 -24.293 1.00 75.25 96 GLU A O 1
ATOM 792 N N . ILE A 1 97 ? 17.809 -5.112 -22.544 1.00 76.31 97 ILE A N 1
ATOM 793 C CA . ILE A 1 97 ? 16.666 -4.251 -22.179 1.00 76.31 97 ILE A CA 1
ATOM 794 C C . ILE A 1 97 ? 17.108 -3.080 -21.289 1.00 76.31 97 ILE A C 1
ATOM 796 O O . ILE A 1 97 ? 16.471 -2.029 -21.278 1.00 76.31 97 ILE A O 1
ATOM 800 N N . GLY A 1 98 ? 18.230 -3.242 -20.580 1.00 79.56 98 GLY A N 1
ATOM 801 C CA . GLY A 1 98 ? 18.786 -2.240 -19.674 1.00 79.56 98 GLY A CA 1
ATOM 802 C C . GLY A 1 98 ? 18.026 -2.147 -18.345 1.00 79.56 98 GLY A C 1
ATOM 803 O O . GLY A 1 98 ? 16.869 -1.745 -18.278 1.00 79.56 98 GLY A O 1
ATOM 804 N N . CYS A 1 99 ? 18.700 -2.452 -17.235 1.00 84.50 99 CYS A N 1
ATOM 805 C CA . CYS A 1 99 ? 18.084 -2.454 -15.894 1.00 84.50 99 CYS A CA 1
ATOM 806 C C . CYS A 1 99 ? 17.866 -1.057 -15.303 1.00 84.50 99 CYS A C 1
ATOM 808 O O . CYS A 1 99 ? 17.189 -0.891 -14.289 1.00 84.50 99 CYS A O 1
ATOM 810 N N . GLU A 1 100 ? 18.415 -0.047 -15.967 1.00 83.62 100 GLU A N 1
ATOM 811 C CA . GLU A 1 100 ? 18.295 1.361 -15.623 1.00 83.62 100 GLU A CA 1
ATOM 812 C C . GLU A 1 100 ? 16.838 1.851 -15.544 1.00 83.62 100 GLU A C 1
ATOM 814 O O . GLU A 1 100 ? 16.523 2.767 -14.785 1.00 83.62 100 GLU A O 1
ATOM 819 N N . MET A 1 101 ? 15.908 1.201 -16.249 1.00 84.69 101 MET A N 1
ATOM 820 C CA . MET A 1 101 ? 14.474 1.497 -16.160 1.00 84.69 101 MET A CA 1
ATOM 821 C C . MET A 1 101 ? 13.891 1.341 -14.742 1.00 84.69 101 MET A C 1
ATOM 823 O O . MET A 1 101 ? 12.922 2.024 -14.407 1.00 84.69 101 MET A O 1
ATOM 827 N N . PHE A 1 102 ? 14.491 0.492 -13.897 1.00 84.56 102 PHE A N 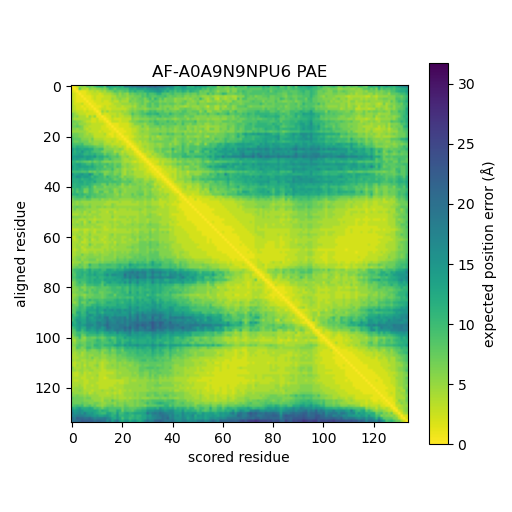1
ATOM 828 C CA . PHE A 1 102 ? 14.060 0.258 -12.513 1.00 84.56 102 PHE A CA 1
ATOM 829 C C . PHE A 1 102 ? 14.665 1.241 -11.500 1.00 84.56 102 PHE A C 1
ATOM 831 O O . PHE A 1 102 ? 14.234 1.268 -10.348 1.00 84.56 102 PHE A O 1
ATOM 838 N N . THR A 1 103 ? 15.622 2.071 -11.917 1.00 84.50 103 THR A N 1
ATOM 839 C CA . THR A 1 103 ? 16.292 3.062 -11.055 1.00 84.50 103 THR A CA 1
ATOM 840 C C . THR A 1 103 ? 16.110 4.500 -11.535 1.00 84.50 103 THR A C 1
ATOM 842 O O . THR A 1 103 ? 16.237 5.430 -10.743 1.00 84.50 103 THR A O 1
ATOM 845 N N . ASN A 1 104 ? 15.792 4.695 -12.815 1.00 86.19 104 ASN A N 1
ATOM 846 C CA . ASN A 1 104 ? 15.636 6.006 -13.437 1.00 86.19 104 ASN A CA 1
ATOM 847 C C . ASN A 1 104 ? 14.226 6.596 -13.239 1.00 86.19 104 ASN A C 1
ATOM 849 O O . ASN A 1 104 ? 13.389 6.102 -12.481 1.00 86.19 104 ASN A O 1
ATOM 853 N N . ILE A 1 105 ? 13.930 7.676 -13.969 1.00 86.25 105 ILE A N 1
ATOM 854 C CA . ILE A 1 105 ? 12.645 8.389 -13.932 1.00 86.25 105 ILE A CA 1
ATOM 855 C C . ILE A 1 105 ? 11.430 7.480 -14.194 1.00 86.25 105 ILE A C 1
ATOM 857 O O . ILE A 1 105 ? 10.346 7.744 -13.676 1.00 86.25 105 ILE A O 1
ATOM 861 N N . MET A 1 106 ? 11.596 6.395 -14.958 1.00 86.00 106 MET A N 1
ATOM 862 C CA . MET A 1 106 ? 10.530 5.42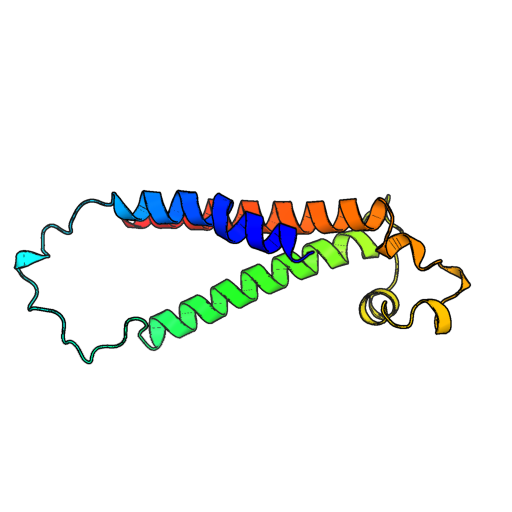5 -15.234 1.00 86.00 106 MET A CA 1
ATOM 863 C C . MET A 1 106 ? 10.056 4.719 -13.959 1.00 86.00 106 MET A C 1
ATOM 865 O O . MET A 1 106 ? 8.849 4.620 -13.737 1.00 86.00 106 MET A O 1
ATOM 869 N N . ALA A 1 107 ? 10.985 4.317 -13.088 1.00 86.50 107 ALA A N 1
ATOM 870 C CA . ALA A 1 107 ? 10.668 3.742 -11.787 1.00 86.50 107 ALA A CA 1
ATOM 871 C C . ALA A 1 107 ? 9.987 4.756 -10.863 1.00 86.50 107 ALA A C 1
ATOM 873 O O . ALA A 1 107 ? 9.005 4.427 -10.193 1.00 86.50 107 ALA A O 1
ATOM 874 N N . SER A 1 108 ? 10.435 6.017 -10.880 1.00 88.75 108 SER A N 1
ATOM 875 C CA . SER A 1 108 ? 9.736 7.091 -10.163 1.00 88.75 108 SER A CA 1
ATOM 876 C C . SER A 1 108 ? 8.291 7.236 -10.641 1.00 88.75 108 SER A C 1
ATOM 878 O O . SER A 1 108 ? 7.387 7.206 -9.817 1.00 88.75 108 SER A O 1
ATOM 880 N N . ARG A 1 109 ? 8.034 7.281 -11.955 1.00 89.94 109 ARG A N 1
ATOM 881 C CA . ARG A 1 109 ? 6.663 7.378 -12.495 1.00 89.94 109 ARG A CA 1
ATOM 882 C C . ARG A 1 109 ? 5.787 6.181 -12.097 1.00 89.94 109 ARG A C 1
ATOM 884 O O . ARG A 1 109 ? 4.658 6.381 -11.653 1.00 89.94 109 ARG A O 1
ATOM 891 N N . ALA A 1 110 ? 6.323 4.962 -12.176 1.00 89.06 110 ALA A N 1
ATOM 892 C CA . ALA A 1 110 ? 5.617 3.744 -11.770 1.00 89.06 110 ALA A CA 1
ATOM 893 C C . ALA A 1 110 ? 5.250 3.756 -10.276 1.00 89.06 110 ALA A C 1
ATOM 895 O O . ALA A 1 110 ? 4.130 3.422 -9.885 1.00 89.06 110 ALA A O 1
ATOM 896 N N . THR A 1 111 ? 6.191 4.169 -9.420 1.00 90.50 111 THR A N 1
ATOM 897 C CA . THR A 1 111 ? 5.942 4.272 -7.976 1.00 90.50 111 THR A CA 1
ATOM 898 C C . THR A 1 111 ? 4.977 5.403 -7.636 1.00 90.50 111 THR A C 1
ATOM 900 O O . THR A 1 111 ? 4.143 5.211 -6.756 1.00 90.50 111 THR A O 1
ATOM 903 N N . THR A 1 112 ? 5.006 6.530 -8.355 1.00 91.00 112 THR A N 1
ATOM 904 C CA . THR A 1 112 ? 4.015 7.606 -8.210 1.00 91.00 112 THR A CA 1
ATOM 905 C C . THR A 1 112 ? 2.603 7.127 -8.543 1.00 91.00 112 THR A C 1
ATOM 907 O O . THR A 1 112 ? 1.679 7.467 -7.811 1.00 91.00 112 THR A O 1
ATOM 910 N N . MET A 1 113 ? 2.424 6.304 -9.581 1.00 90.56 113 MET A N 1
ATOM 911 C CA . MET A 1 113 ? 1.113 5.718 -9.895 1.00 90.56 113 MET A CA 1
ATOM 912 C C . MET A 1 113 ? 0.616 4.759 -8.816 1.00 90.56 113 MET A C 1
ATOM 914 O O . MET A 1 113 ? -0.539 4.818 -8.410 1.00 90.56 113 MET A O 1
ATOM 918 N N . SER A 1 114 ? 1.487 3.880 -8.324 1.00 92.50 114 SER A N 1
ATOM 919 C CA . SER A 1 114 ? 1.127 2.974 -7.228 1.00 92.50 114 SER A CA 1
ATOM 920 C C . SER A 1 114 ? 0.756 3.756 -5.958 1.00 92.50 114 SER A C 1
ATOM 922 O O . SER A 1 114 ? -0.226 3.432 -5.295 1.00 92.50 114 SER A O 1
ATOM 924 N N . LEU A 1 115 ? 1.483 4.840 -5.663 1.00 91.44 115 LEU A N 1
ATOM 925 C CA . LEU A 1 115 ? 1.185 5.733 -4.545 1.00 91.44 115 LEU A CA 1
ATOM 926 C C . LEU A 1 115 ? -0.134 6.482 -4.699 1.00 91.44 115 LEU A C 1
ATOM 928 O O . LEU A 1 115 ? -0.881 6.568 -3.732 1.00 91.44 115 LEU A O 1
ATOM 932 N N . SER A 1 116 ? -0.435 7.025 -5.879 1.00 92.00 116 SER A N 1
ATOM 933 C CA . SER A 1 116 ? -1.701 7.726 -6.092 1.00 92.00 116 SER A CA 1
ATOM 934 C C . SER A 1 116 ? -2.888 6.772 -5.968 1.00 92.00 116 SER A C 1
ATOM 936 O O . SER A 1 116 ? -3.889 7.129 -5.352 1.00 92.00 116 SER A O 1
ATOM 938 N N . VAL A 1 117 ? -2.766 5.540 -6.472 1.00 92.75 117 VAL A N 1
ATOM 939 C CA . VAL A 1 117 ? -3.780 4.489 -6.287 1.00 92.75 117 VAL A CA 1
ATOM 940 C C . VAL A 1 117 ? -3.946 4.136 -4.809 1.00 92.75 117 VAL A C 1
ATOM 942 O O . VAL A 1 117 ? -5.073 4.066 -4.333 1.00 92.75 117 VAL A O 1
ATOM 945 N N . LEU A 1 118 ? -2.852 3.981 -4.058 1.00 92.00 118 LEU A N 1
ATOM 946 C CA . LEU A 1 118 ? -2.925 3.728 -2.617 1.00 92.00 118 LEU A CA 1
ATOM 947 C C . LEU A 1 118 ? -3.660 4.864 -1.896 1.00 92.00 118 LEU A C 1
ATOM 949 O O . LEU A 1 118 ? -4.665 4.628 -1.236 1.00 92.00 118 LEU A O 1
ATOM 953 N N . VAL A 1 119 ? -3.189 6.101 -2.061 1.00 91.06 119 VAL A N 1
ATOM 954 C CA . VAL A 1 119 ? -3.735 7.272 -1.359 1.00 91.06 119 VAL A CA 1
ATOM 955 C C . VAL A 1 119 ? -5.203 7.496 -1.713 1.00 91.06 119 VAL A C 1
ATOM 957 O O . VAL A 1 119 ? -6.001 7.815 -0.838 1.00 91.06 119 VAL A O 1
ATOM 960 N N . THR A 1 120 ? -5.587 7.316 -2.980 1.00 90.94 120 THR A N 1
ATOM 961 C CA . THR A 1 120 ? -6.995 7.445 -3.382 1.00 90.94 120 THR A CA 1
ATOM 962 C C . THR A 1 120 ? -7.866 6.393 -2.709 1.00 90.94 120 THR A C 1
ATOM 964 O O . THR A 1 120 ? -8.909 6.751 -2.170 1.00 90.94 120 THR A O 1
ATOM 967 N N . ILE A 1 121 ? -7.435 5.129 -2.672 1.00 90.75 121 ILE A N 1
ATOM 968 C CA . ILE A 1 121 ? -8.173 4.066 -1.981 1.00 90.75 121 ILE A CA 1
ATOM 969 C C . ILE A 1 121 ? -8.312 4.371 -0.484 1.00 90.75 121 ILE A C 1
ATOM 971 O O . ILE A 1 121 ? -9.419 4.273 0.042 1.00 90.75 121 ILE A O 1
ATOM 975 N N . GLU A 1 122 ? -7.238 4.790 0.190 1.00 88.69 122 GLU A N 1
ATOM 976 C CA . GLU A 1 122 ? -7.296 5.128 1.620 1.00 88.69 122 GLU A CA 1
ATOM 977 C C . GLU A 1 122 ? -8.225 6.318 1.891 1.00 88.69 122 GLU A C 1
ATOM 979 O O . GLU A 1 122 ? -9.033 6.280 2.819 1.00 88.69 122 GLU A O 1
ATOM 984 N N . MET A 1 123 ? -8.211 7.341 1.033 1.00 88.25 123 MET A N 1
ATOM 985 C CA . MET A 1 123 ? -9.129 8.477 1.152 1.00 88.25 123 MET A CA 1
ATOM 986 C C . MET A 1 123 ? -10.593 8.075 0.934 1.00 88.25 123 MET A C 1
ATOM 988 O O . MET A 1 123 ? -11.465 8.556 1.653 1.00 88.25 123 MET A O 1
ATOM 992 N N . PHE A 1 124 ? -10.882 7.170 -0.006 1.00 86.94 124 PHE A N 1
ATOM 993 C CA . PHE A 1 124 ? -12.236 6.632 -0.192 1.00 86.94 124 PHE A CA 1
ATOM 994 C C . PHE A 1 124 ? -12.685 5.741 0.974 1.00 86.94 124 PHE A C 1
ATOM 996 O O . PHE A 1 124 ? -13.853 5.765 1.361 1.00 86.94 124 PHE A O 1
ATOM 1003 N N . ASN A 1 125 ? -11.777 4.964 1.564 1.00 84.44 125 ASN A N 1
ATOM 1004 C CA . ASN A 1 125 ? -12.084 4.185 2.762 1.00 84.44 125 ASN A CA 1
ATOM 1005 C C . ASN A 1 125 ? -12.372 5.103 3.959 1.00 84.44 125 ASN A C 1
ATOM 1007 O O . ASN A 1 125 ? -13.337 4.874 4.690 1.00 84.44 125 ASN A O 1
ATOM 1011 N N . ALA A 1 126 ? -11.585 6.169 4.123 1.00 82.12 126 ALA A N 1
ATOM 1012 C CA . ALA A 1 126 ? -11.801 7.183 5.147 1.00 82.12 126 ALA A CA 1
ATOM 1013 C C . ALA A 1 126 ? -13.178 7.851 5.009 1.00 82.12 126 ALA A C 1
ATOM 1015 O O . ALA A 1 126 ? -13.919 7.928 5.990 1.00 82.12 126 ALA A O 1
ATOM 1016 N N . THR A 1 127 ? -13.570 8.273 3.803 1.00 80.62 127 THR A N 1
ATOM 1017 C CA . THR A 1 127 ? -14.888 8.892 3.577 1.00 80.62 127 THR A CA 1
ATOM 1018 C C . THR A 1 127 ? -16.045 7.919 3.795 1.00 80.62 127 THR A C 1
ATOM 1020 O O . THR A 1 127 ? -17.023 8.292 4.442 1.00 80.62 127 THR A O 1
ATOM 1023 N N . ASN A 1 128 ? -15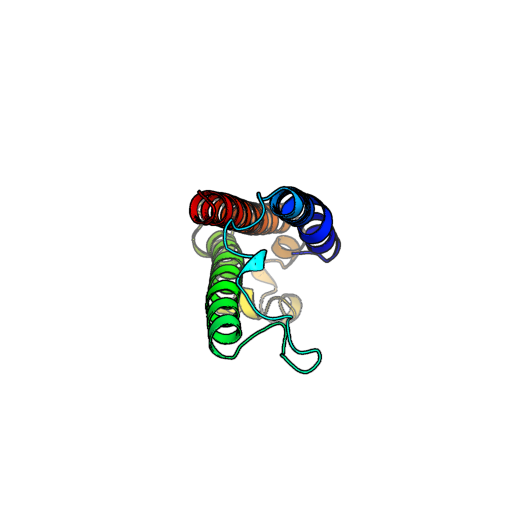.927 6.664 3.349 1.00 80.88 128 ASN A N 1
ATOM 1024 C CA . ASN A 1 128 ? -16.941 5.639 3.621 1.00 80.88 128 ASN A CA 1
ATOM 1025 C C . ASN A 1 128 ? -17.117 5.390 5.126 1.00 80.88 128 ASN A C 1
ATOM 1027 O O . ASN A 1 128 ? -18.243 5.242 5.592 1.00 80.88 128 ASN A O 1
ATOM 1031 N N . SER A 1 129 ? -16.027 5.397 5.903 1.00 72.06 129 SER A N 1
ATOM 1032 C CA . SER A 1 129 ? -16.109 5.215 7.358 1.00 72.06 129 SER A CA 1
ATOM 1033 C C . SER A 1 129 ? -16.776 6.383 8.093 1.00 72.06 129 SER A C 1
ATOM 1035 O O . SER A 1 129 ? -17.410 6.168 9.121 1.00 72.06 129 SER A O 1
ATOM 1037 N N . LEU A 1 130 ? -16.671 7.611 7.573 1.00 62.50 130 LEU A N 1
ATOM 1038 C CA . LEU A 1 130 ? -17.378 8.772 8.123 1.00 62.50 130 LEU A CA 1
ATOM 1039 C C . LEU A 1 130 ? -18.889 8.661 7.878 1.00 62.50 130 LEU A C 1
ATOM 1041 O O . LEU A 1 130 ? -19.666 8.925 8.786 1.00 62.50 130 LEU A O 1
ATOM 1045 N N . SER A 1 131 ? -19.292 8.198 6.690 1.00 60.12 131 SER A N 1
ATOM 1046 C CA . SER A 1 131 ? -20.706 8.027 6.330 1.00 60.12 131 SER A CA 1
ATOM 1047 C C . SER A 1 131 ? -21.422 6.919 7.111 1.00 60.12 131 SER A C 1
ATOM 1049 O O . SER A 1 131 ? -22.642 6.955 7.196 1.00 60.12 131 SER A O 1
ATOM 1051 N N . GLU A 1 132 ? -20.707 5.921 7.639 1.00 59.03 132 GLU A N 1
ATOM 1052 C CA . GLU A 1 132 ? -21.308 4.823 8.419 1.00 59.03 132 GLU A CA 1
ATOM 1053 C C . GLU A 1 132 ? -21.661 5.250 9.862 1.00 59.03 132 GLU A C 1
ATOM 1055 O O . GLU A 1 132 ? -22.345 4.513 10.567 1.00 59.03 132 GLU A O 1
ATOM 1060 N N . ASN A 1 133 ? -21.190 6.425 10.306 1.00 55.31 133 ASN A N 1
ATOM 1061 C CA . ASN A 1 133 ? -21.390 6.949 11.663 1.00 55.31 133 ASN A CA 1
ATOM 1062 C C . ASN A 1 133 ? -22.436 8.084 11.755 1.00 55.31 133 ASN A C 1
ATOM 1064 O O . ASN A 1 133 ? -22.620 8.628 12.847 1.00 55.31 133 ASN A O 1
ATOM 1068 N N . GLU A 1 134 ? -23.100 8.437 10.647 1.00 47.31 134 GLU A N 1
ATOM 1069 C CA . GLU A 1 134 ? -24.334 9.252 10.622 1.00 47.31 134 GLU A CA 1
ATOM 1070 C C . GLU A 1 134 ? -25.579 8.352 10.608 1.00 47.31 134 GLU A C 1
ATOM 1072 O O . GLU A 1 134 ? -26.541 8.675 11.344 1.00 47.31 134 GLU A O 1
#

Mean predicted aligned error: 7.23 Å

Secondary structure (DSSP, 8-state):
--HHHHHHIIIIITHHHHHHHTTPPPPTTGGGSPPPPTTS-SS-HHHHHHHHHHHHHHHHHHHHHHHHHHHT-TTS----HHHHHTGGGHHHH-TTT-GGGGTSHHHHHHHHHHHHHHHHHHHHHHHHHHHTT-

Solvent-accessible surface area (backbone atoms only — not comparable to full-atom values): 7900 Å² total; per-residue (Å²): 128,55,74,69,57,53,52,47,41,61,57,54,64,47,38,54,51,58,55,54,61,71,68,59,79,79,65,93,59,58,88,78,52,79,84,81,62,91,84,58,70,93,67,47,76,67,56,47,52,52,49,52,54,52,51,52,50,55,53,48,52,28,51,46,44,32,49,41,38,40,44,70,35,87,95,37,83,50,47,54,70,70,59,63,76,42,52,93,47,25,76,81,77,41,65,89,76,50,66,58,54,71,74,38,72,58,31,52,54,28,42,50,49,17,47,52,52,45,52,51,51,52,52,52,52,45,53,53,58,56,65,74,75,114

Sequence (134 aa):
LIPVQLLWVNLVTDGLPATALGFNPADHEIMRRPPRNSREPFVGKWLFFRYMVVGTYVGAATVFAYAWWFMFYSEGPQISFEQLTNFHKCSDLFPEIGCEMFTNIMASRATTMSLSVLVTIEMFNATNSLSENE

Organism: NCBI:txid60492